Protein AF-A0A9E2G7I8-F1 (afdb_monomer_lite)

Radius of gyration: 18.88 Å; chains: 1; bounding box: 47×27×55 Å

Foldseek 3Di:
DDPLLVQLVVLLVVLVVLVPDPDPCSPVSSVVSNVSSLVSNCVVPVLVSVVVVLLVVLLVVLVVLLVQCLPPVCVVVSLVVLLVSLLVSLVVCVVSVVLVCPVVSLVVSVVVLVVVLVVLVVVLVVCVVVVPPVVVVNVVVNVSSVSSSVSSVVSSVSSSVSNVVSNVVVD

Structure (mmCIF, N/CA/C/O backbone):
data_AF-A0A9E2G7I8-F1
#
_entry.id   AF-A0A9E2G7I8-F1
#
loop_
_atom_site.group_PDB
_atom_site.id
_atom_site.type_symbol
_atom_site.label_atom_id
_atom_site.label_alt_id
_atom_site.label_comp_id
_atom_site.label_asym_id
_atom_site.label_entity_id
_atom_site.label_seq_id
_atom_site.pdbx_PDB_ins_code
_atom_site.Cartn_x
_atom_site.Cartn_y
_atom_site.Cartn_z
_atom_site.occupancy
_atom_site.B_iso_or_equiv
_atom_site.auth_seq_id
_atom_site.auth_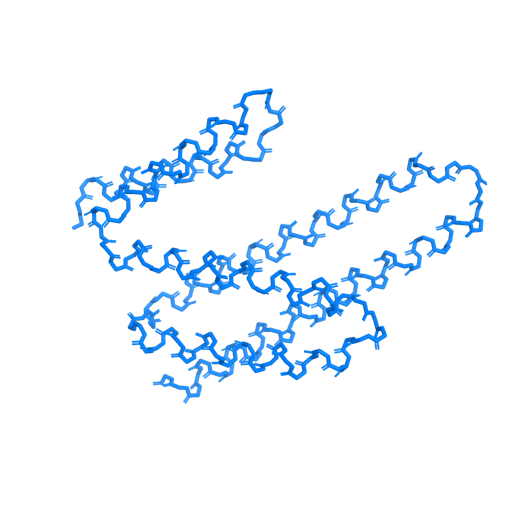comp_id
_atom_site.auth_asym_id
_atom_site.auth_atom_id
_atom_site.pdbx_PDB_model_num
ATOM 1 N N . MET A 1 1 ? 21.645 -2.351 -15.818 1.00 60.84 1 MET A N 1
ATOM 2 C CA . MET A 1 1 ? 21.102 -1.663 -14.628 1.00 60.84 1 MET A CA 1
ATOM 3 C C . MET A 1 1 ? 22.208 -0.804 -14.065 1.00 60.84 1 MET A C 1
ATOM 5 O O . MET A 1 1 ? 23.258 -1.347 -13.738 1.00 60.84 1 MET A O 1
ATOM 9 N N . ASP A 1 2 ? 21.987 0.503 -14.012 1.00 81.25 2 ASP A N 1
ATOM 10 C CA . ASP A 1 2 ? 23.029 1.474 -13.687 1.00 81.25 2 ASP A CA 1
ATOM 11 C C . ASP A 1 2 ? 23.303 1.525 -12.182 1.00 81.25 2 ASP A C 1
ATOM 13 O O . ASP A 1 2 ? 22.400 1.364 -11.365 1.00 81.25 2 ASP A O 1
ATOM 17 N N . ILE A 1 3 ? 24.553 1.780 -11.794 1.00 89.44 3 ILE A N 1
ATOM 18 C CA . ILE A 1 3 ? 24.978 1.897 -10.385 1.00 89.44 3 ILE A CA 1
ATOM 19 C C . ILE A 1 3 ? 24.104 2.909 -9.617 1.00 89.44 3 ILE A C 1
ATOM 21 O O . ILE A 1 3 ? 23.768 2.687 -8.455 1.00 89.44 3 ILE A O 1
ATOM 25 N N . ILE A 1 4 ? 23.661 3.972 -10.296 1.00 88.62 4 ILE A N 1
ATOM 26 C CA . ILE A 1 4 ? 22.771 5.015 -9.762 1.00 88.62 4 ILE A CA 1
ATOM 27 C C . ILE A 1 4 ? 21.441 4.429 -9.264 1.00 88.62 4 ILE A C 1
ATOM 29 O O . ILE A 1 4 ? 20.955 4.832 -8.209 1.00 88.62 4 ILE A O 1
ATOM 33 N N . PHE A 1 5 ? 20.882 3.438 -9.965 1.00 87.31 5 PHE A N 1
ATOM 34 C CA . PHE A 1 5 ? 19.647 2.771 -9.554 1.00 87.31 5 PHE A CA 1
ATOM 35 C C . PHE A 1 5 ? 19.814 2.061 -8.205 1.00 87.31 5 PHE A C 1
ATOM 37 O O . PHE A 1 5 ? 19.006 2.255 -7.298 1.00 87.31 5 PHE A O 1
ATOM 44 N N . TYR A 1 6 ? 20.888 1.283 -8.040 1.00 87.50 6 TYR A N 1
ATOM 45 C CA . TYR A 1 6 ? 21.145 0.555 -6.794 1.00 87.50 6 TYR A CA 1
ATOM 46 C C . TYR A 1 6 ? 21.436 1.494 -5.623 1.00 87.50 6 TYR A C 1
ATOM 48 O O . TYR A 1 6 ? 20.960 1.245 -4.516 1.00 87.50 6 TYR A O 1
ATOM 56 N N . ILE A 1 7 ? 22.151 2.598 -5.870 1.00 89.12 7 ILE A N 1
ATOM 57 C CA . ILE A 1 7 ? 22.335 3.662 -4.873 1.00 89.12 7 ILE A CA 1
ATOM 58 C C . ILE A 1 7 ? 20.974 4.250 -4.485 1.00 89.12 7 ILE A C 1
ATOM 60 O O . ILE A 1 7 ? 20.699 4.415 -3.300 1.00 89.12 7 ILE A O 1
ATOM 64 N N . GLY A 1 8 ? 20.098 4.510 -5.459 1.00 87.38 8 GLY A N 1
ATOM 65 C CA . GLY A 1 8 ? 18.745 4.999 -5.209 1.00 87.38 8 GLY A CA 1
ATOM 66 C C . GLY A 1 8 ? 17.928 4.062 -4.318 1.00 87.38 8 GLY A C 1
ATOM 67 O O . GLY A 1 8 ? 17.386 4.503 -3.307 1.00 87.38 8 GLY A O 1
ATOM 68 N N . ILE A 1 9 ? 17.902 2.761 -4.632 1.00 86.94 9 ILE A N 1
ATOM 69 C CA . ILE A 1 9 ? 17.219 1.746 -3.811 1.00 86.94 9 ILE A CA 1
ATOM 70 C C . ILE A 1 9 ? 17.817 1.682 -2.402 1.00 86.94 9 ILE A C 1
ATOM 72 O O . ILE A 1 9 ? 17.075 1.646 -1.422 1.00 86.94 9 ILE A O 1
ATOM 76 N N . PHE A 1 10 ? 19.143 1.709 -2.279 1.00 90.44 10 PHE A N 1
ATOM 77 C CA . PHE A 1 10 ? 19.823 1.681 -0.986 1.00 90.44 10 PHE A CA 1
ATOM 78 C C . PHE A 1 10 ? 19.453 2.890 -0.115 1.00 90.44 10 PHE A C 1
ATOM 80 O O . PHE A 1 10 ? 19.057 2.720 1.039 1.00 90.44 10 PHE A O 1
ATOM 87 N N . LEU A 1 11 ? 19.498 4.102 -0.679 1.00 88.44 11 LEU A N 1
ATOM 88 C CA . LEU A 1 11 ? 19.071 5.325 0.009 1.00 88.44 11 LEU A CA 1
ATOM 89 C C . LEU A 1 11 ? 17.590 5.267 0.392 1.00 88.44 11 LEU A C 1
ATOM 91 O O . LEU A 1 11 ? 17.232 5.666 1.499 1.00 88.44 11 LEU A O 1
ATOM 95 N N . PHE A 1 12 ? 16.745 4.721 -0.484 1.00 84.19 12 PHE A N 1
ATOM 96 C CA . PHE A 1 12 ? 15.318 4.563 -0.225 1.00 84.19 12 PHE A CA 1
ATOM 97 C C . PHE A 1 12 ? 15.052 3.627 0.963 1.00 84.19 12 PHE A C 1
ATOM 99 O O . PHE A 1 12 ? 14.274 3.961 1.856 1.00 84.19 12 PHE A O 1
ATOM 106 N N . VAL A 1 13 ? 15.737 2.481 1.018 1.00 85.69 13 VAL A N 1
ATOM 107 C CA . VAL A 1 13 ? 15.619 1.514 2.121 1.00 85.69 13 VAL A CA 1
ATOM 108 C C . VAL A 1 13 ? 16.126 2.108 3.437 1.00 85.69 13 VAL A C 1
ATOM 110 O O . VAL A 1 13 ? 15.467 1.945 4.464 1.00 85.69 13 VAL A O 1
ATOM 113 N N . ILE A 1 14 ? 17.247 2.837 3.423 1.00 86.81 14 ILE A N 1
ATOM 114 C CA . ILE A 1 14 ? 17.770 3.501 4.629 1.00 86.81 14 ILE A CA 1
ATOM 115 C C . ILE A 1 14 ? 16.838 4.619 5.090 1.00 86.81 14 ILE A C 1
ATOM 117 O O . ILE A 1 14 ? 16.566 4.720 6.285 1.00 86.81 14 ILE A O 1
ATOM 121 N N . GLY A 1 15 ? 16.324 5.437 4.170 1.00 82.94 15 GLY A N 1
ATOM 122 C CA . GLY A 1 15 ? 15.357 6.486 4.488 1.00 82.94 15 GLY A CA 1
ATOM 123 C C . GLY A 1 15 ? 14.087 5.902 5.105 1.00 82.94 15 GLY A C 1
ATOM 124 O O . GLY A 1 15 ? 13.658 6.336 6.174 1.00 82.94 15 GLY A O 1
ATOM 125 N N . ALA A 1 16 ? 13.546 4.838 4.503 1.00 79.62 16 ALA A N 1
ATOM 126 C CA . ALA A 1 16 ? 12.404 4.109 5.045 1.00 79.62 16 ALA A CA 1
ATOM 127 C C . ALA A 1 16 ? 12.703 3.557 6.445 1.00 79.62 16 ALA A C 1
ATOM 129 O O . ALA A 1 16 ? 11.898 3.753 7.349 1.00 79.62 16 ALA A O 1
ATOM 130 N N . TRP A 1 17 ? 13.867 2.933 6.655 1.00 81.94 17 TRP A N 1
ATOM 131 C CA . TRP A 1 17 ? 14.304 2.444 7.967 1.00 81.94 17 TRP A CA 1
ATOM 132 C C . TRP A 1 17 ? 14.392 3.565 9.010 1.00 81.94 17 TRP A C 1
ATOM 134 O O . TRP A 1 17 ? 13.870 3.426 10.117 1.00 81.94 17 TRP A O 1
ATOM 144 N N . GLN A 1 18 ? 14.993 4.702 8.656 1.00 81.69 18 GLN A N 1
ATOM 145 C CA . GLN A 1 18 ? 15.077 5.859 9.544 1.00 81.69 18 GLN A CA 1
ATOM 146 C C . GLN A 1 18 ? 13.709 6.450 9.883 1.00 81.69 18 GLN A C 1
ATOM 148 O O . GLN A 1 18 ? 13.519 6.897 11.012 1.00 81.69 18 GLN A O 1
ATOM 153 N N . ALA A 1 19 ? 12.737 6.405 8.967 1.00 75.75 19 ALA A N 1
ATOM 154 C CA . ALA A 1 19 ? 11.368 6.839 9.255 1.00 75.75 19 ALA A CA 1
ATOM 155 C C . ALA A 1 19 ? 10.747 6.088 10.451 1.00 75.75 19 ALA A C 1
ATOM 157 O O . ALA A 1 19 ? 9.830 6.597 11.092 1.00 75.75 19 ALA A O 1
ATOM 158 N N . PHE A 1 20 ? 11.233 4.879 10.755 1.00 71.06 20 PHE A N 1
ATOM 159 C CA . PHE A 1 20 ? 10.778 4.078 11.893 1.00 71.06 20 PHE A CA 1
ATOM 160 C C . PHE A 1 20 ? 11.583 4.302 13.180 1.00 71.06 20 PHE A C 1
ATOM 162 O O . PHE A 1 20 ? 11.142 3.870 14.246 1.00 71.06 20 PHE A O 1
ATOM 169 N N . MET A 1 21 ? 12.737 4.969 13.114 1.00 76.94 21 MET A N 1
ATOM 170 C CA . MET A 1 21 ? 13.554 5.277 14.288 1.00 76.94 21 MET A CA 1
ATOM 171 C C . MET A 1 21 ? 13.059 6.562 14.965 1.00 76.94 21 MET A C 1
ATOM 173 O O . MET A 1 21 ? 12.903 7.593 14.319 1.00 76.94 21 MET A O 1
ATOM 177 N N . GLN A 1 22 ? 12.846 6.525 16.284 1.00 60.88 22 GLN A N 1
ATOM 1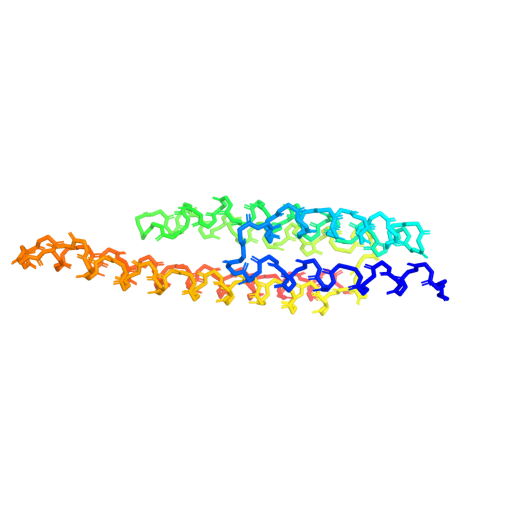78 C CA . GLN A 1 22 ? 12.344 7.654 17.092 1.00 60.88 22 GLN A CA 1
ATOM 179 C C . GLN A 1 22 ? 13.440 8.685 17.443 1.00 60.88 22 GLN A C 1
ATOM 181 O O . GLN A 1 22 ? 13.527 9.162 18.572 1.00 60.88 22 GLN A O 1
ATOM 186 N N . GLY A 1 23 ? 14.328 9.001 16.499 1.00 69.56 23 GLY A N 1
ATOM 187 C CA . GLY A 1 23 ? 15.363 10.019 16.694 1.00 69.56 23 GLY A CA 1
ATOM 188 C C . GLY A 1 23 ? 14.830 11.434 16.448 1.00 69.56 23 GLY A C 1
ATOM 189 O O . GLY A 1 23 ? 14.061 11.651 15.516 1.00 69.56 23 GLY A O 1
ATOM 190 N N . THR A 1 24 ? 15.302 12.420 17.213 1.00 67.88 24 THR A N 1
ATOM 191 C CA . THR A 1 24 ? 14.912 13.845 17.111 1.00 67.88 24 THR A CA 1
ATOM 192 C C . THR A 1 24 ? 15.146 14.480 15.735 1.00 67.88 24 THR A C 1
ATOM 194 O O . THR A 1 24 ? 14.456 15.428 15.380 1.00 67.88 24 THR A O 1
ATOM 197 N N . HIS A 1 25 ? 16.075 13.951 14.934 1.00 73.94 25 HIS A N 1
ATOM 198 C CA . HIS A 1 25 ? 16.317 14.379 13.545 1.00 73.94 25 HIS A CA 1
ATOM 199 C C . HIS A 1 25 ? 15.939 13.317 12.505 1.00 73.94 25 HIS A C 1
ATOM 201 O O . HIS A 1 25 ? 16.170 13.505 11.309 1.00 73.94 25 HIS A O 1
ATOM 207 N N . SER A 1 26 ? 15.364 12.198 12.950 1.00 74.44 26 SER A N 1
ATOM 208 C CA . SER A 1 26 ? 15.111 11.035 12.100 1.00 74.44 26 SER A CA 1
ATOM 209 C C . SER A 1 26 ? 14.107 11.343 10.993 1.00 74.44 26 SER A C 1
ATOM 211 O O . SER A 1 26 ? 14.260 10.859 9.879 1.00 74.44 26 SER A O 1
ATOM 213 N N . GLU A 1 27 ? 13.126 12.209 11.262 1.00 74.69 27 GLU A N 1
ATOM 214 C CA . GLU A 1 27 ? 12.111 12.613 10.283 1.00 74.69 27 GLU A CA 1
ATOM 215 C C . GLU A 1 27 ? 12.706 13.416 9.117 1.00 74.69 27 GLU A C 1
ATOM 217 O O . GLU A 1 27 ? 12.404 13.143 7.956 1.00 74.69 27 GLU A O 1
ATOM 222 N N . VAL A 1 28 ? 13.599 14.370 9.410 1.00 81.31 28 VAL A N 1
ATOM 223 C CA . VAL A 1 28 ? 14.232 15.222 8.388 1.00 81.31 28 VAL A CA 1
ATOM 224 C C . VAL A 1 28 ? 15.194 14.407 7.529 1.00 81.31 28 VAL A C 1
ATOM 226 O O . VAL A 1 28 ? 15.149 14.489 6.301 1.00 81.31 28 VAL A O 1
ATOM 229 N N . ILE A 1 29 ? 16.045 13.591 8.160 1.00 82.88 29 ILE A N 1
ATOM 230 C CA . ILE A 1 29 ? 17.029 12.774 7.437 1.00 82.88 29 ILE A CA 1
ATOM 231 C C . ILE A 1 29 ? 16.310 11.697 6.608 1.00 82.88 29 ILE A C 1
ATOM 233 O O . ILE A 1 29 ? 16.642 11.512 5.437 1.00 82.88 29 ILE A O 1
ATOM 237 N N . SER A 1 30 ? 15.259 11.077 7.153 1.00 85.00 30 SER A N 1
ATOM 238 C CA . SER A 1 30 ? 14.385 10.158 6.417 1.00 85.00 30 SER A CA 1
ATOM 239 C C . SER A 1 30 ? 13.774 10.814 5.180 1.00 85.00 30 SER A C 1
ATOM 241 O O . SER A 1 30 ? 13.889 10.272 4.081 1.00 85.00 30 SER A O 1
ATOM 243 N N . GLY A 1 31 ? 13.191 12.010 5.325 1.00 82.06 31 GLY A N 1
ATOM 244 C CA . GLY A 1 31 ? 12.589 12.738 4.207 1.00 82.06 31 GLY A CA 1
ATOM 245 C C . GLY A 1 31 ? 13.588 13.034 3.085 1.00 82.06 31 GLY A C 1
ATOM 246 O O . GLY A 1 31 ? 13.289 12.798 1.910 1.00 82.06 31 GLY A O 1
ATOM 247 N N . ILE A 1 32 ? 14.796 13.485 3.438 1.00 87.50 32 ILE A N 1
ATOM 248 C CA . ILE A 1 32 ? 15.873 13.756 2.473 1.00 87.50 32 ILE A CA 1
ATOM 249 C C . ILE A 1 32 ? 16.301 12.466 1.761 1.00 87.50 32 ILE A C 1
ATOM 251 O O . ILE A 1 32 ? 16.371 12.443 0.532 1.00 87.50 32 ILE A O 1
ATOM 255 N N . LEU A 1 33 ? 16.550 11.387 2.509 1.00 88.62 33 LEU A N 1
ATOM 256 C CA . LEU A 1 33 ? 17.001 10.106 1.956 1.00 88.62 33 LEU A CA 1
ATOM 257 C C . LEU A 1 33 ? 15.949 9.448 1.060 1.00 88.62 33 LEU A C 1
ATOM 259 O O . LEU A 1 33 ? 16.294 8.933 -0.001 1.00 88.62 33 LEU A O 1
ATOM 263 N N . LEU A 1 34 ? 14.671 9.502 1.443 1.00 85.88 34 LEU A N 1
ATOM 264 C CA . LEU A 1 34 ? 13.567 8.991 0.629 1.00 85.88 34 LEU A CA 1
ATOM 265 C C . LEU A 1 34 ? 13.420 9.781 -0.675 1.00 85.88 34 LEU A C 1
ATOM 267 O O . LEU A 1 34 ? 13.263 9.181 -1.739 1.00 85.88 34 LEU A O 1
ATOM 271 N N . THR A 1 35 ? 13.520 11.113 -0.605 1.00 86.62 35 THR A N 1
ATOM 272 C CA . THR A 1 35 ? 13.411 11.983 -1.786 1.00 86.62 35 THR A CA 1
ATOM 273 C C . THR A 1 35 ? 14.584 11.758 -2.739 1.00 86.62 35 THR A C 1
ATOM 275 O O . THR A 1 35 ? 14.374 11.514 -3.926 1.00 86.62 35 THR A O 1
ATOM 278 N N . LEU A 1 36 ? 15.819 11.768 -2.227 1.00 89.25 36 LEU A N 1
ATOM 279 C CA . LEU A 1 36 ? 17.018 11.493 -3.026 1.00 89.25 36 LEU A CA 1
ATOM 280 C C . LEU A 1 36 ? 17.008 10.075 -3.604 1.00 89.25 36 LEU A C 1
ATOM 282 O O . LEU A 1 36 ? 17.316 9.895 -4.781 1.00 89.25 36 LEU A O 1
ATOM 286 N N . GLY A 1 37 ? 16.604 9.083 -2.807 1.00 87.62 37 GLY A N 1
ATOM 287 C CA . GLY A 1 37 ? 16.453 7.701 -3.252 1.00 87.62 37 GLY A CA 1
ATOM 288 C C . GLY A 1 37 ? 15.473 7.581 -4.417 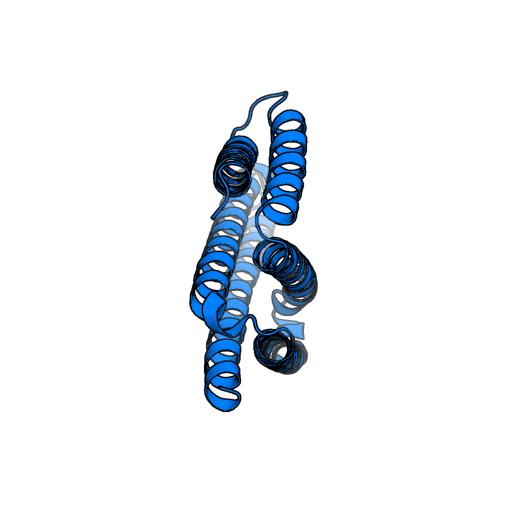1.00 87.62 37 GLY A C 1
ATOM 289 O O . GLY A 1 37 ? 15.808 6.981 -5.436 1.00 87.62 37 GLY A O 1
ATOM 290 N N . MET A 1 38 ? 14.303 8.224 -4.323 1.00 86.31 38 MET A N 1
ATOM 291 C CA . MET A 1 38 ? 13.309 8.240 -5.401 1.00 86.31 38 MET A CA 1
ATOM 292 C C . MET A 1 38 ? 13.844 8.917 -6.671 1.00 86.31 38 MET A C 1
ATOM 294 O O . MET A 1 38 ? 13.676 8.372 -7.761 1.00 86.31 38 MET A O 1
ATOM 298 N N . VAL A 1 39 ? 14.536 10.056 -6.545 1.00 88.44 39 VAL A N 1
ATOM 299 C CA . VAL A 1 39 ? 15.155 10.753 -7.688 1.00 88.44 39 VAL A CA 1
ATOM 300 C C . VAL A 1 39 ? 16.203 9.870 -8.369 1.00 88.44 39 VAL A C 1
ATOM 302 O O . VAL A 1 39 ? 16.201 9.748 -9.591 1.00 88.44 39 VAL A O 1
ATOM 305 N N . PHE A 1 40 ? 17.070 9.202 -7.607 1.00 88.81 40 PHE A N 1
ATOM 306 C CA . PHE A 1 40 ? 18.101 8.326 -8.172 1.00 88.81 40 PHE A CA 1
ATOM 307 C C . PHE A 1 40 ? 17.526 7.056 -8.799 1.00 88.81 40 PHE A C 1
ATOM 309 O O . PHE A 1 40 ? 17.999 6.639 -9.856 1.00 88.81 40 PHE A O 1
ATOM 316 N N . VAL A 1 41 ? 16.471 6.476 -8.219 1.00 88.50 41 VAL A N 1
ATOM 317 C CA . VAL A 1 41 ? 15.728 5.383 -8.863 1.00 88.50 41 VAL A CA 1
ATOM 318 C C . VAL A 1 41 ? 15.129 5.854 -10.185 1.00 88.50 41 VAL A C 1
ATOM 320 O O . VAL A 1 41 ? 15.253 5.145 -11.178 1.00 88.50 41 VAL A O 1
ATOM 323 N N . PHE A 1 42 ? 14.546 7.055 -10.228 1.00 87.75 42 PHE A N 1
ATOM 324 C CA . PHE A 1 42 ? 13.960 7.618 -11.445 1.00 87.75 42 PHE A CA 1
ATOM 325 C C . PHE A 1 42 ? 15.007 7.877 -12.537 1.00 87.75 42 PHE A C 1
ATOM 327 O O . PHE A 1 42 ? 14.773 7.556 -13.698 1.00 87.75 42 PHE A O 1
ATOM 334 N N . ILE A 1 43 ? 16.178 8.406 -12.165 1.00 87.94 43 ILE A N 1
ATOM 335 C CA . ILE A 1 43 ? 17.296 8.635 -13.093 1.00 87.94 43 ILE A CA 1
ATOM 336 C C . ILE A 1 43 ? 17.857 7.306 -13.614 1.00 87.94 43 ILE A C 1
ATOM 338 O O . ILE A 1 43 ? 18.118 7.182 -14.806 1.00 87.94 43 ILE A O 1
ATOM 342 N N . GLY A 1 44 ? 18.043 6.311 -12.740 1.00 88.50 44 GLY A N 1
ATOM 343 C CA . GLY A 1 44 ? 18.632 5.023 -13.119 1.00 88.50 44 GLY A CA 1
ATOM 344 C C . GLY A 1 44 ? 17.666 4.078 -13.843 1.00 88.50 44 GLY A C 1
ATOM 345 O O . GLY A 1 44 ? 18.096 3.250 -14.643 1.00 88.50 44 GLY A O 1
ATOM 346 N N . ASN A 1 45 ? 16.365 4.166 -13.560 1.00 90.62 45 ASN A N 1
ATOM 347 C CA . ASN A 1 45 ? 15.316 3.438 -14.265 1.00 90.62 45 ASN A CA 1
ATOM 348 C C . ASN A 1 45 ? 13.973 4.175 -14.138 1.00 90.62 45 ASN A C 1
ATOM 350 O O . ASN A 1 45 ? 13.227 3.995 -13.170 1.00 90.62 45 ASN A O 1
ATOM 354 N N . TRP A 1 46 ? 13.651 4.975 -15.154 1.00 91.06 46 TRP A N 1
ATOM 355 C CA . TRP A 1 46 ? 12.439 5.799 -15.184 1.00 91.06 46 TRP A CA 1
ATOM 356 C C . TRP A 1 46 ? 11.152 4.979 -15.000 1.00 91.06 46 TRP A C 1
ATOM 358 O O . TRP A 1 46 ? 10.240 5.426 -14.307 1.00 91.06 46 TRP A O 1
ATOM 368 N N . HIS A 1 47 ? 11.100 3.759 -15.551 1.00 92.00 47 HIS A N 1
ATOM 369 C CA . HIS A 1 47 ? 9.931 2.878 -15.465 1.00 92.00 47 HIS A CA 1
ATOM 370 C C . HIS A 1 47 ? 9.677 2.433 -14.020 1.00 92.00 47 HIS A C 1
ATOM 372 O O . HIS A 1 47 ? 8.558 2.528 -13.520 1.00 92.00 47 HIS A O 1
ATOM 378 N N . ILE A 1 48 ? 10.737 2.045 -13.302 1.00 91.12 48 ILE A N 1
ATOM 379 C CA . ILE A 1 48 ? 10.649 1.697 -11.872 1.00 91.12 48 ILE A CA 1
ATOM 380 C C . ILE A 1 48 ? 10.322 2.937 -11.028 1.00 91.12 48 ILE A C 1
ATOM 382 O O . ILE A 1 48 ? 9.535 2.860 -10.084 1.00 91.12 48 ILE A O 1
ATOM 386 N N . GLY A 1 49 ? 10.892 4.094 -11.369 1.00 89.81 49 GLY A N 1
ATOM 387 C CA . GLY A 1 49 ? 10.574 5.358 -10.706 1.00 89.81 49 GLY A CA 1
ATOM 388 C C . GLY A 1 49 ? 9.089 5.721 -10.809 1.00 89.81 49 GLY A C 1
ATOM 389 O O . GLY A 1 49 ? 8.461 6.042 -9.799 1.00 89.81 49 GLY A O 1
ATOM 390 N N . LEU A 1 50 ? 8.500 5.607 -12.004 1.00 92.31 50 LEU A N 1
ATOM 391 C CA . LEU A 1 50 ? 7.063 5.813 -12.206 1.00 92.31 50 LEU A CA 1
ATOM 392 C C . LEU A 1 50 ? 6.216 4.782 -11.458 1.00 92.31 50 LEU A C 1
ATOM 394 O O . LEU A 1 50 ? 5.189 5.154 -10.891 1.00 92.31 50 LEU A O 1
ATOM 398 N N . PHE A 1 51 ? 6.654 3.521 -11.395 1.00 94.25 51 PHE A N 1
ATOM 399 C CA . PHE A 1 51 ? 5.981 2.504 -10.589 1.00 94.25 51 PHE A CA 1
ATOM 400 C C . PHE A 1 51 ? 5.917 2.904 -9.107 1.00 94.25 51 PHE A C 1
ATOM 402 O O . PHE A 1 51 ? 4.860 2.783 -8.489 1.00 94.25 51 PHE A O 1
ATOM 409 N N . PHE A 1 52 ? 7.000 3.439 -8.533 1.00 90.56 52 PHE A N 1
ATOM 410 C CA . PHE A 1 52 ? 6.971 3.934 -7.152 1.00 90.56 52 PHE A CA 1
ATOM 411 C C . PHE A 1 52 ? 6.002 5.104 -6.975 1.00 90.56 52 PHE A C 1
ATOM 413 O O . PHE A 1 52 ? 5.235 5.111 -6.014 1.00 90.56 52 PHE A O 1
ATOM 420 N N . ILE A 1 53 ? 5.992 6.071 -7.897 1.00 91.38 53 ILE A N 1
ATOM 421 C CA . ILE A 1 53 ? 5.035 7.189 -7.857 1.00 91.38 53 ILE A CA 1
ATOM 422 C C . ILE A 1 53 ? 3.597 6.657 -7.896 1.00 91.38 53 ILE A C 1
ATOM 424 O O . ILE A 1 53 ? 2.770 7.060 -7.076 1.00 91.38 53 ILE A O 1
ATOM 428 N N . PHE A 1 54 ? 3.315 5.711 -8.796 1.00 94.62 54 PHE A N 1
ATOM 429 C CA . PHE A 1 54 ? 2.022 5.040 -8.894 1.00 94.62 54 PHE A CA 1
ATOM 430 C C . PHE A 1 54 ? 1.647 4.329 -7.588 1.00 94.62 54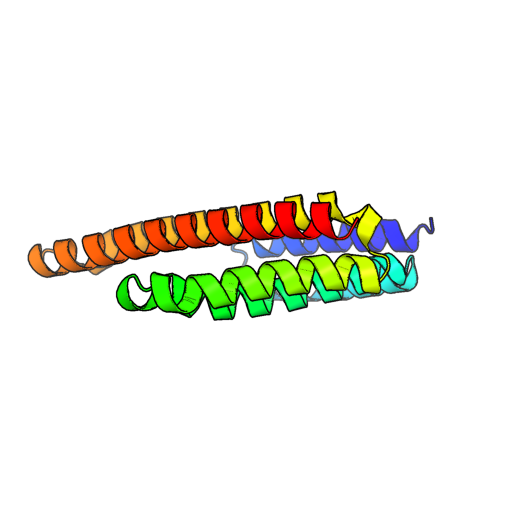 PHE A C 1
ATOM 432 O O . PHE A 1 54 ? 0.553 4.553 -7.075 1.00 94.62 54 PHE A O 1
ATOM 439 N N . LEU A 1 55 ? 2.561 3.540 -7.014 1.00 94.44 55 LEU A N 1
ATOM 440 C CA . LEU A 1 55 ? 2.366 2.827 -5.751 1.00 94.44 55 LEU A CA 1
ATOM 441 C C . LEU A 1 55 ? 2.038 3.783 -4.597 1.00 94.44 55 LEU A C 1
ATOM 443 O O . LEU A 1 55 ? 1.118 3.525 -3.825 1.00 94.44 55 LEU A O 1
ATOM 447 N N . PHE A 1 56 ? 2.772 4.890 -4.455 1.00 90.44 56 PHE A N 1
ATOM 448 C CA . PHE A 1 56 ? 2.520 5.847 -3.374 1.00 90.44 56 PHE A CA 1
ATOM 449 C C . PHE A 1 56 ? 1.214 6.613 -3.570 1.00 90.44 56 PHE A C 1
ATOM 451 O O . PHE A 1 56 ? 0.468 6.797 -2.605 1.00 90.44 56 PHE A O 1
ATOM 458 N N . ALA A 1 57 ? 0.903 7.017 -4.802 1.00 93.44 57 ALA A N 1
ATOM 459 C CA . ALA A 1 57 ? -0.359 7.675 -5.119 1.00 93.44 57 ALA A CA 1
ATOM 460 C C . ALA A 1 57 ? -1.556 6.744 -4.870 1.00 93.44 57 ALA A C 1
ATOM 462 O O . ALA A 1 57 ? -2.530 7.139 -4.220 1.00 93.44 57 ALA A O 1
ATOM 463 N N . SER A 1 58 ? -1.469 5.489 -5.322 1.00 95.12 58 SER A N 1
ATOM 464 C CA . SER A 1 58 ? -2.530 4.504 -5.124 1.00 95.12 58 SER A CA 1
ATOM 465 C C . SER A 1 58 ? -2.692 4.142 -3.646 1.00 95.12 58 SER A C 1
ATOM 467 O O . SER A 1 58 ? -3.814 4.014 -3.146 1.00 95.12 58 SER A O 1
ATOM 469 N N . TRP A 1 59 ? -1.588 4.035 -2.911 1.00 92.81 59 TRP A N 1
ATOM 470 C CA . TRP A 1 59 ? -1.618 3.804 -1.476 1.00 92.81 59 TRP A CA 1
ATOM 471 C C . TRP A 1 59 ? -2.275 4.966 -0.726 1.00 92.81 59 TRP A C 1
ATOM 473 O O . TRP A 1 59 ? -3.133 4.751 0.131 1.00 92.81 59 TRP A O 1
ATOM 483 N N . PHE A 1 60 ? -1.921 6.205 -1.069 1.00 91.00 60 PHE A N 1
ATOM 484 C CA . PHE A 1 60 ? -2.501 7.392 -0.449 1.00 91.00 60 PHE A CA 1
ATOM 485 C C . PHE A 1 60 ? -4.025 7.433 -0.620 1.00 91.00 60 PHE A C 1
ATOM 487 O O . PHE A 1 60 ? -4.752 7.612 0.360 1.00 91.00 60 PHE A O 1
ATOM 494 N N . LEU A 1 61 ? -4.522 7.201 -1.838 1.00 92.50 61 LEU A N 1
ATOM 495 C CA . LEU A 1 61 ? -5.961 7.145 -2.109 1.00 92.50 61 LEU A CA 1
ATOM 496 C C . LEU A 1 61 ? -6.641 5.968 -1.396 1.00 92.50 61 LEU A C 1
ATOM 498 O O . LEU A 1 61 ? -7.728 6.142 -0.838 1.00 92.50 61 LEU A O 1
ATOM 502 N N . LEU A 1 62 ? -5.984 4.804 -1.328 1.00 93.38 62 LEU A N 1
ATOM 503 C CA . LEU A 1 62 ? -6.478 3.656 -0.564 1.00 93.38 62 LEU A CA 1
ATOM 504 C C . LEU A 1 62 ? -6.678 4.020 0.912 1.00 93.38 62 LEU A C 1
ATOM 506 O O . LEU A 1 62 ? -7.701 3.669 1.498 1.00 93.38 62 LEU A O 1
ATOM 510 N N . MET A 1 63 ? -5.749 4.773 1.506 1.00 90.62 63 MET A N 1
ATOM 511 C CA . MET A 1 63 ? -5.873 5.232 2.893 1.00 90.62 63 MET A CA 1
ATOM 512 C C . MET A 1 63 ? -7.038 6.202 3.098 1.00 90.62 63 MET A C 1
ATOM 514 O O . MET A 1 63 ? -7.725 6.118 4.120 1.00 90.62 63 MET A O 1
ATOM 518 N N . GLN A 1 64 ? -7.318 7.078 2.127 1.00 89.06 64 GLN A N 1
ATOM 519 C CA . GLN A 1 64 ? -8.499 7.944 2.192 1.00 89.06 64 GLN A CA 1
ATOM 520 C C . GLN A 1 64 ? -9.795 7.127 2.164 1.00 89.06 64 GLN A C 1
ATOM 522 O O . GLN A 1 64 ? -10.692 7.388 2.965 1.00 89.06 64 GLN A O 1
ATOM 527 N N . LEU A 1 65 ? -9.880 6.100 1.310 1.00 88.75 65 LEU A N 1
ATOM 528 C CA . LEU A 1 65 ? -11.027 5.184 1.279 1.00 88.75 65 LEU A CA 1
ATOM 529 C C . LEU A 1 65 ? -11.158 4.400 2.588 1.00 88.75 65 LEU A C 1
ATOM 531 O O . LEU A 1 65 ? -12.254 4.291 3.145 1.00 88.75 65 LEU A O 1
ATOM 535 N N . PHE A 1 66 ? -10.035 3.914 3.116 1.00 86.31 66 PHE A N 1
ATOM 536 C CA . PHE A 1 66 ? -9.991 3.161 4.364 1.00 86.31 66 PHE A CA 1
ATOM 537 C C . PHE A 1 66 ? -10.490 3.979 5.545 1.00 86.31 66 PHE A C 1
ATOM 539 O O . PHE A 1 66 ? -11.231 3.455 6.376 1.00 86.31 66 PHE A O 1
ATOM 546 N N . ARG A 1 67 ? -10.174 5.278 5.604 1.00 81.94 67 ARG A N 1
ATOM 547 C CA . ARG A 1 67 ? -10.693 6.165 6.654 1.00 81.94 67 ARG A CA 1
ATOM 548 C C . ARG A 1 67 ? -12.215 6.089 6.768 1.00 81.94 67 ARG A C 1
ATOM 550 O O . ARG A 1 67 ? -12.739 6.162 7.873 1.00 81.94 67 ARG A O 1
ATOM 557 N N . PHE A 1 68 ? -12.919 5.897 5.655 1.00 79.69 68 PHE A N 1
ATOM 558 C CA . PHE A 1 68 ? -14.370 5.754 5.651 1.00 79.69 68 PHE A CA 1
ATOM 559 C C . PHE A 1 68 ? -14.828 4.297 5.823 1.00 79.69 68 PHE A C 1
ATOM 561 O O . PHE A 1 68 ? -15.786 4.050 6.556 1.00 79.69 68 PHE A O 1
ATOM 568 N N . SER A 1 69 ? -14.156 3.322 5.196 1.00 73.62 69 SER A N 1
ATOM 569 C CA . SER A 1 69 ? -14.563 1.905 5.258 1.00 73.62 69 SER A CA 1
ATOM 570 C C . SER A 1 69 ? -14.376 1.288 6.645 1.00 73.62 69 SER A C 1
ATOM 572 O O . SER A 1 69 ? -15.080 0.349 7.014 1.00 73.62 69 SER A O 1
ATOM 574 N N . THR A 1 70 ? -13.465 1.849 7.439 1.00 74.19 70 THR A N 1
ATOM 575 C CA . THR A 1 70 ? -13.185 1.391 8.803 1.00 74.19 70 THR A CA 1
ATOM 576 C C . THR A 1 70 ? -14.344 1.706 9.768 1.00 74.19 70 THR A C 1
ATOM 578 O O . THR A 1 70 ? -14.497 1.061 10.808 1.00 74.19 70 THR A O 1
ATOM 581 N N . TYR A 1 71 ? -15.238 2.634 9.404 1.00 74.12 71 TYR A N 1
ATOM 582 C CA . TYR A 1 71 ? -16.485 2.859 10.130 1.00 74.12 71 TYR A CA 1
ATOM 583 C C . TYR A 1 71 ? -17.533 1.810 9.747 1.00 74.12 71 TYR A C 1
ATOM 585 O O . TYR A 1 71 ? -18.124 1.856 8.668 1.00 74.12 71 TYR A O 1
ATOM 593 N N . HIS A 1 72 ? -17.842 0.915 10.689 1.00 75.44 72 HIS A N 1
ATOM 594 C CA . HIS A 1 72 ? -18.804 -0.183 10.522 1.00 75.44 72 HIS A CA 1
ATOM 595 C C . HIS A 1 72 ? -20.138 0.210 9.856 1.00 75.44 72 HIS A C 1
ATOM 597 O O . HIS A 1 72 ? -20.668 -0.544 9.045 1.00 75.44 72 HIS A O 1
ATOM 603 N N . LYS A 1 73 ? -20.666 1.407 10.156 1.00 79.00 73 LYS A N 1
ATOM 604 C CA . LYS A 1 73 ? -21.924 1.923 9.589 1.00 79.00 73 LYS A CA 1
ATOM 605 C C . LYS A 1 73 ? -21.855 2.164 8.075 1.00 79.00 73 LYS A C 1
ATOM 607 O O . LYS A 1 73 ? -22.875 2.075 7.395 1.00 79.00 73 LYS A O 1
ATOM 612 N N . TYR A 1 74 ? -20.673 2.477 7.549 1.00 80.12 74 TYR A N 1
ATOM 613 C CA . TYR A 1 74 ? -20.462 2.798 6.138 1.00 80.12 74 TYR A CA 1
ATOM 614 C C . TYR A 1 74 ? -19.775 1.679 5.357 1.00 80.12 74 TYR A C 1
ATOM 616 O O . TYR A 1 74 ? -19.758 1.744 4.130 1.00 80.12 74 TYR A O 1
ATOM 624 N N . PHE A 1 75 ? -19.272 0.639 6.031 1.00 83.12 75 PHE A N 1
ATOM 625 C CA . PHE A 1 75 ? -18.523 -0.445 5.395 1.00 83.12 75 PHE A CA 1
ATOM 626 C C . PHE A 1 75 ? -19.240 -1.023 4.168 1.00 83.12 75 PHE A C 1
ATOM 628 O O . PHE A 1 75 ? -18.682 -1.008 3.079 1.00 83.12 75 PHE A O 1
ATOM 635 N N . PHE A 1 76 ? -20.501 -1.441 4.301 1.00 84.56 76 PHE A N 1
ATOM 636 C CA . PHE A 1 76 ? -21.245 -2.036 3.182 1.00 84.56 76 PHE A CA 1
ATOM 637 C C . PHE A 1 76 ? -21.497 -1.067 2.021 1.00 84.56 76 PHE A C 1
ATOM 639 O O . PHE A 1 76 ? -21.600 -1.500 0.880 1.00 84.56 76 PHE A O 1
ATOM 646 N N . LYS A 1 77 ? -21.566 0.243 2.290 1.00 86.88 77 LYS A N 1
ATOM 647 C CA . LYS A 1 77 ? -21.725 1.266 1.244 1.00 86.88 77 LYS A CA 1
ATOM 648 C C . LYS A 1 77 ? -20.413 1.547 0.516 1.00 86.88 77 LYS A C 1
ATOM 650 O O . LYS A 1 77 ? -20.428 1.895 -0.658 1.00 86.88 77 LYS A O 1
ATOM 655 N N . ILE A 1 78 ? -19.289 1.403 1.213 1.00 88.19 78 ILE A N 1
ATOM 656 C CA . ILE A 1 78 ? -17.953 1.712 0.692 1.00 88.19 78 ILE A CA 1
ATOM 657 C C . ILE A 1 78 ? -17.283 0.473 0.099 1.00 88.19 78 ILE A C 1
ATOM 659 O O . ILE A 1 78 ? -16.432 0.611 -0.770 1.00 88.19 78 ILE A O 1
ATOM 663 N N . ALA A 1 79 ? -17.676 -0.737 0.498 1.00 88.81 79 ALA A N 1
ATOM 664 C CA . ALA A 1 79 ? -17.110 -1.971 -0.035 1.00 88.81 79 ALA A CA 1
ATOM 665 C C . ALA A 1 79 ? -17.190 -2.050 -1.576 1.00 88.81 79 ALA A C 1
ATOM 667 O O . ALA A 1 79 ? -16.159 -2.332 -2.180 1.00 88.81 79 ALA A O 1
ATOM 668 N N . PRO A 1 80 ? -18.311 -1.703 -2.248 1.00 93.44 80 PRO A N 1
ATOM 669 C CA . PRO A 1 80 ? -18.344 -1.634 -3.712 1.00 93.44 80 PRO A CA 1
ATOM 670 C C . PRO A 1 80 ? -17.356 -0.620 -4.298 1.00 93.44 80 PRO A C 1
ATOM 672 O O . PRO A 1 80 ? -16.717 -0.900 -5.307 1.00 93.44 80 PRO A O 1
ATOM 675 N N . LEU A 1 81 ? -17.184 0.536 -3.648 1.00 94.12 81 LEU A N 1
ATOM 676 C CA . LEU A 1 81 ? -16.205 1.547 -4.056 1.00 94.12 81 LEU A CA 1
ATOM 677 C C . LEU A 1 81 ? -14.772 1.024 -3.905 1.00 94.12 81 LEU A C 1
ATOM 679 O O . LEU A 1 81 ? -13.935 1.269 -4.765 1.00 94.12 81 LEU A O 1
ATOM 683 N N . LEU A 1 82 ? -14.499 0.272 -2.838 1.00 94.19 82 LEU A N 1
ATOM 684 C CA . LEU A 1 82 ? -13.203 -0.351 -2.600 1.00 94.19 82 LEU A CA 1
ATOM 685 C C . LEU A 1 82 ? -12.892 -1.444 -3.631 1.00 94.19 82 LEU A C 1
ATOM 687 O O . LEU A 1 82 ? -11.761 -1.527 -4.104 1.00 94.19 82 LEU A O 1
ATOM 691 N N . ILE A 1 83 ? -13.894 -2.244 -4.006 1.00 96.31 83 ILE A N 1
ATOM 692 C CA . ILE A 1 83 ? -13.789 -3.232 -5.088 1.00 96.31 83 ILE A CA 1
ATOM 693 C C . ILE A 1 83 ? -13.522 -2.517 -6.415 1.00 96.31 83 ILE A C 1
ATOM 695 O O . ILE A 1 83 ? -12.559 -2.848 -7.100 1.00 96.31 83 ILE A O 1
ATOM 699 N N . GLY A 1 84 ? -14.316 -1.496 -6.754 1.00 97.44 84 GLY A N 1
ATOM 700 C CA . GLY A 1 84 ? -14.118 -0.701 -7.969 1.00 97.44 84 GLY A CA 1
ATOM 701 C C . GLY A 1 84 ? -12.738 -0.043 -8.016 1.00 97.44 84 GLY A C 1
ATOM 702 O O . GLY A 1 84 ? -12.093 -0.025 -9.060 1.00 97.44 84 GLY A O 1
ATOM 703 N N . TYR A 1 85 ? -12.241 0.420 -6.869 1.00 97.19 85 TYR A N 1
ATOM 704 C CA . TYR A 1 85 ? -10.889 0.947 -6.745 1.00 97.19 85 TYR A CA 1
ATOM 705 C C . TYR A 1 85 ? -9.819 -0.129 -6.979 1.00 97.19 85 TYR A C 1
ATOM 707 O O . TYR A 1 85 ? -8.879 0.103 -7.732 1.00 97.19 85 TYR A O 1
ATOM 715 N N . ALA A 1 86 ? -9.970 -1.325 -6.403 1.00 97.25 86 ALA A N 1
ATOM 716 C CA . ALA A 1 86 ? -9.063 -2.446 -6.651 1.00 97.25 86 ALA A CA 1
ATOM 717 C C . ALA A 1 86 ? -9.018 -2.841 -8.139 1.00 97.25 86 ALA A C 1
ATOM 719 O O . ALA A 1 86 ? -7.933 -3.038 -8.687 1.00 97.25 86 ALA A O 1
ATOM 720 N N . VAL A 1 87 ? -10.182 -2.882 -8.801 1.00 98.06 87 VAL A N 1
ATOM 721 C CA . VAL A 1 87 ? -10.301 -3.129 -10.248 1.00 98.06 87 VAL A CA 1
ATOM 722 C C . VAL A 1 87 ? -9.588 -2.041 -11.050 1.00 98.06 87 VAL A C 1
ATOM 724 O O . VAL A 1 87 ? -8.828 -2.359 -11.962 1.00 98.06 87 VAL A O 1
ATOM 727 N N . LEU A 1 88 ? -9.780 -0.767 -10.692 1.00 97.81 88 LEU A N 1
ATOM 728 C CA . LEU A 1 88 ? -9.107 0.358 -11.343 1.00 97.81 88 LEU A CA 1
ATOM 729 C C . LEU A 1 88 ? -7.581 0.246 -11.233 1.00 97.81 88 LEU A C 1
ATOM 731 O O . LEU A 1 88 ? -6.887 0.432 -12.226 1.00 97.81 88 LEU A O 1
ATOM 735 N N . ILE A 1 89 ? -7.051 -0.085 -10.054 1.00 97.62 89 ILE A N 1
ATOM 736 C CA . ILE A 1 89 ? -5.605 -0.264 -9.865 1.00 97.62 89 ILE A CA 1
ATOM 737 C C . ILE A 1 89 ? -5.075 -1.432 -10.699 1.00 97.62 89 ILE A C 1
ATOM 739 O O . ILE A 1 89 ? -4.039 -1.283 -11.345 1.00 97.62 89 ILE A O 1
ATOM 743 N N . ALA A 1 90 ? -5.775 -2.569 -10.718 1.00 97.19 90 ALA A N 1
ATOM 744 C CA . ALA A 1 90 ? -5.393 -3.715 -11.542 1.00 97.19 90 ALA A CA 1
ATOM 745 C C . ALA A 1 90 ? -5.362 -3.359 -13.039 1.00 97.19 90 ALA A C 1
ATOM 747 O O . ALA A 1 90 ? -4.389 -3.662 -13.725 1.00 97.19 90 ALA A O 1
ATOM 748 N N . PHE A 1 91 ? -6.381 -2.643 -13.521 1.00 97.44 91 PHE A N 1
ATOM 749 C CA . PHE A 1 91 ? -6.429 -2.136 -14.891 1.00 97.44 91 PHE A CA 1
ATOM 750 C C . PHE A 1 91 ? -5.262 -1.183 -15.196 1.00 97.44 91 PHE A C 1
ATOM 752 O O . PHE A 1 91 ? -4.581 -1.340 -16.209 1.00 97.44 91 PHE A O 1
ATOM 759 N N . LEU A 1 92 ? -4.986 -0.219 -14.310 1.00 97.06 92 LEU A N 1
ATOM 760 C CA . LEU A 1 92 ? -3.905 0.754 -14.497 1.00 97.06 92 LEU A CA 1
ATOM 761 C C . LEU A 1 92 ? -2.513 0.110 -14.472 1.00 97.06 92 LEU A C 1
ATOM 763 O O . LEU A 1 92 ? -1.645 0.550 -15.223 1.00 97.06 92 LEU A O 1
ATOM 767 N N . LEU A 1 93 ? -2.297 -0.945 -13.675 1.00 96.19 93 LEU A N 1
ATOM 768 C CA . LEU A 1 93 ? -1.042 -1.708 -13.711 1.00 96.19 93 LEU A CA 1
ATOM 769 C C . LEU A 1 93 ? -0.754 -2.255 -15.110 1.00 96.19 93 LEU A C 1
ATOM 771 O O . LEU A 1 93 ? 0.392 -2.234 -15.543 1.00 96.19 93 LEU A O 1
ATOM 775 N N . ILE A 1 94 ? -1.776 -2.709 -15.832 1.00 95.19 94 ILE A N 1
ATOM 776 C CA . ILE A 1 94 ? -1.607 -3.244 -17.187 1.00 95.19 94 ILE A CA 1
ATOM 777 C C . ILE A 1 94 ? -1.451 -2.108 -18.196 1.00 95.19 94 ILE A C 1
ATOM 779 O O . ILE A 1 94 ? -0.527 -2.136 -19.004 1.00 95.19 94 ILE A O 1
ATOM 783 N N . GLN A 1 95 ? -2.279 -1.062 -18.104 1.00 96.50 95 GLN A N 1
ATOM 784 C CA . GLN A 1 95 ? -2.200 0.088 -19.015 1.00 96.50 95 GLN A CA 1
ATOM 785 C C . GLN A 1 95 ? -0.857 0.826 -18.947 1.00 96.50 95 GLN A C 1
ATOM 787 O O . GLN A 1 95 ? -0.370 1.311 -19.965 1.00 96.50 95 GLN A O 1
ATOM 792 N N . PHE A 1 96 ? -0.232 0.891 -17.769 1.00 95.62 96 PHE A N 1
ATOM 793 C CA . PHE A 1 96 ? 1.096 1.485 -17.601 1.00 95.62 96 PHE A CA 1
ATOM 794 C C . PHE A 1 96 ? 2.249 0.495 -17.806 1.00 95.62 96 PHE A C 1
ATOM 796 O O . PHE A 1 96 ? 3.399 0.851 -17.566 1.00 95.62 96 PHE A O 1
ATOM 803 N N . ASN A 1 97 ? 1.974 -0.731 -18.265 1.00 95.12 97 ASN A N 1
ATOM 804 C CA . ASN A 1 97 ? 2.975 -1.779 -18.470 1.00 95.12 97 ASN A CA 1
ATOM 805 C C . ASN A 1 97 ? 3.785 -2.107 -17.193 1.00 95.12 97 ASN A C 1
ATOM 807 O O . ASN A 1 97 ? 4.996 -2.331 -17.222 1.00 95.12 97 ASN A O 1
ATOM 811 N N . PHE A 1 98 ? 3.104 -2.113 -16.046 1.00 96.00 98 PHE A N 1
ATOM 812 C CA . PHE A 1 98 ? 3.633 -2.497 -14.735 1.00 96.00 98 PHE A CA 1
ATOM 813 C C . PHE A 1 98 ? 3.236 -3.919 -14.318 1.00 96.00 98 PHE A C 1
ATOM 815 O O . PHE A 1 98 ? 3.367 -4.280 -13.150 1.00 96.00 98 PHE A O 1
ATOM 822 N N . GLN A 1 99 ? 2.768 -4.742 -15.256 1.00 94.38 99 GLN A N 1
ATOM 823 C CA . GLN A 1 99 ? 2.380 -6.134 -15.008 1.00 94.38 99 GLN A CA 1
ATOM 824 C C . GLN A 1 99 ? 3.490 -6.959 -14.333 1.00 94.38 99 GLN A C 1
ATOM 826 O O . GLN A 1 99 ? 3.220 -7.682 -13.375 1.00 94.38 99 GLN A O 1
ATOM 831 N N . ASP A 1 100 ? 4.752 -6.750 -14.722 1.00 94.06 100 ASP A N 1
ATOM 832 C CA . ASP A 1 100 ? 5.912 -7.421 -14.116 1.00 94.06 100 ASP A CA 1
ATOM 833 C C . ASP A 1 100 ? 6.138 -7.018 -12.645 1.00 94.06 100 ASP A C 1
ATOM 835 O O . ASP A 1 100 ? 6.760 -7.748 -11.870 1.00 94.06 100 ASP A O 1
ATOM 839 N N . PHE A 1 101 ? 5.596 -5.871 -12.223 1.00 94.88 101 PHE A N 1
ATOM 840 C CA . PHE A 1 101 ? 5.647 -5.393 -10.841 1.00 94.88 101 PHE A CA 1
ATOM 841 C C . PHE A 1 101 ? 4.438 -5.818 -10.006 1.00 94.88 101 PHE A C 1
ATOM 843 O O . PHE A 1 101 ? 4.334 -5.399 -8.853 1.00 94.88 101 PHE A O 1
ATOM 850 N N . PHE A 1 102 ? 3.543 -6.665 -10.524 1.00 95.75 102 PHE A N 1
ATOM 851 C CA . PHE A 1 102 ? 2.371 -7.147 -9.787 1.00 95.75 102 PHE A CA 1
ATOM 852 C C . PHE A 1 102 ? 2.731 -7.678 -8.391 1.00 95.75 102 PHE A C 1
ATOM 854 O O . PHE A 1 102 ? 2.173 -7.235 -7.384 1.00 95.75 102 PHE A O 1
ATOM 861 N N . TRP A 1 103 ? 3.717 -8.577 -8.315 1.00 94.56 103 TRP A N 1
ATOM 862 C CA . TRP A 1 103 ? 4.161 -9.154 -7.044 1.00 94.56 103 TRP A CA 1
ATOM 863 C C . TRP A 1 103 ? 4.756 -8.103 -6.110 1.00 94.56 103 TRP A C 1
ATOM 865 O O . TRP A 1 103 ? 4.478 -8.118 -4.912 1.00 94.56 103 TRP A O 1
ATOM 875 N N . TRP A 1 104 ? 5.516 -7.150 -6.651 1.00 93.62 104 TRP A N 1
ATOM 876 C CA . TRP A 1 104 ? 6.065 -6.039 -5.875 1.00 93.62 104 TRP A CA 1
ATOM 877 C C . TRP A 1 104 ? 4.966 -5.142 -5.311 1.00 93.62 104 TRP A C 1
ATOM 879 O O . TRP A 1 104 ? 5.004 -4.802 -4.129 1.00 93.62 104 TRP A O 1
ATOM 889 N N . TYR A 1 105 ? 3.952 -4.817 -6.115 1.00 94.81 105 TYR A N 1
ATOM 890 C CA . TYR A 1 105 ? 2.794 -4.045 -5.677 1.00 94.81 105 TYR A CA 1
ATOM 891 C C . TYR A 1 105 ? 2.043 -4.758 -4.548 1.00 94.81 105 TYR A C 1
ATOM 893 O O . TYR A 1 105 ? 1.712 -4.138 -3.534 1.00 94.81 105 TYR A O 1
ATOM 901 N N . LEU A 1 106 ? 1.811 -6.065 -4.702 1.00 94.44 106 LEU A N 1
ATOM 902 C CA . LEU A 1 106 ? 1.100 -6.884 -3.724 1.00 94.44 106 LEU A CA 1
ATOM 903 C C . LEU A 1 106 ? 1.867 -6.978 -2.397 1.00 94.44 106 LEU A C 1
ATOM 905 O O . LEU A 1 106 ? 1.282 -6.753 -1.337 1.00 94.44 106 LEU A O 1
ATOM 909 N N . ILE A 1 107 ? 3.174 -7.255 -2.450 1.00 93.50 107 ILE A N 1
ATOM 910 C CA . ILE A 1 107 ? 4.035 -7.362 -1.264 1.00 93.50 107 ILE A CA 1
ATOM 911 C C . ILE A 1 107 ? 4.110 -6.020 -0.531 1.00 93.50 107 ILE A C 1
ATOM 913 O O . ILE A 1 107 ? 3.890 -5.973 0.679 1.00 93.50 107 ILE A O 1
ATOM 917 N N . LEU A 1 108 ? 4.382 -4.923 -1.245 1.00 91.69 108 LEU A N 1
ATOM 918 C CA . LEU A 1 108 ? 4.519 -3.597 -0.633 1.00 91.69 108 LEU A CA 1
ATOM 919 C C . LEU A 1 108 ? 3.191 -3.104 -0.052 1.00 91.69 108 LEU A C 1
ATOM 921 O O . LEU A 1 108 ? 3.157 -2.652 1.092 1.00 91.69 108 LEU A O 1
ATOM 925 N N . SER A 1 109 ? 2.084 -3.272 -0.781 1.00 92.19 109 SER A N 1
ATOM 926 C CA . SER A 1 109 ? 0.748 -2.944 -0.266 1.00 92.19 109 SER A CA 1
ATOM 927 C C . SER A 1 109 ? 0.403 -3.789 0.962 1.00 92.19 109 SER A C 1
ATOM 929 O O . SER A 1 109 ? -0.083 -3.254 1.957 1.00 92.19 109 SER A O 1
ATOM 931 N N . GLY A 1 110 ? 0.701 -5.093 0.941 1.00 91.88 110 GLY A N 1
ATOM 932 C CA . GLY A 1 110 ? 0.516 -5.984 2.087 1.00 91.88 110 GLY A CA 1
ATOM 933 C C . GLY A 1 110 ? 1.318 -5.540 3.312 1.00 91.88 110 GLY A C 1
ATOM 934 O O . GLY A 1 110 ? 0.765 -5.439 4.408 1.00 91.88 110 GLY A O 1
ATOM 935 N N . LEU A 1 111 ? 2.595 -5.193 3.128 1.00 89.12 111 LEU A N 1
ATOM 936 C CA . LEU A 1 111 ? 3.444 -4.651 4.192 1.00 89.12 111 LEU A CA 1
ATOM 937 C C . LEU A 1 111 ? 2.874 -3.351 4.765 1.00 89.12 111 LEU A C 1
ATOM 939 O O . LEU A 1 111 ? 2.798 -3.204 5.985 1.00 89.12 111 LEU A O 1
ATOM 943 N N . PHE A 1 112 ? 2.425 -2.425 3.918 1.00 88.75 112 PHE A N 1
ATOM 944 C CA . PHE A 1 112 ? 1.837 -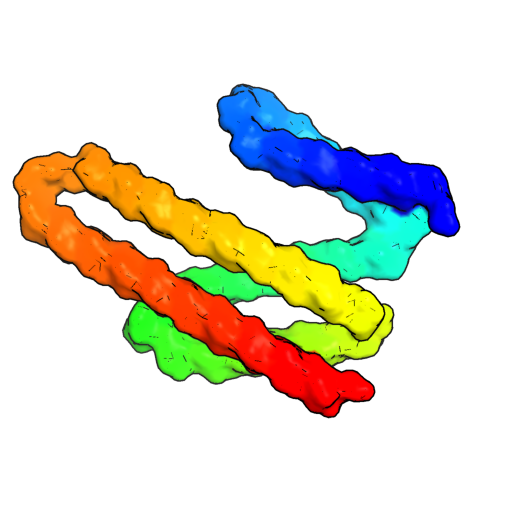1.176 4.390 1.00 88.75 112 PHE A CA 1
ATOM 945 C C . PHE A 1 112 ? 0.529 -1.397 5.166 1.00 88.75 112 PHE A C 1
ATOM 947 O O . PHE A 1 112 ? 0.304 -0.744 6.190 1.00 88.75 112 PHE A O 1
ATOM 954 N N . LEU A 1 113 ? -0.306 -2.354 4.744 1.00 89.88 113 LEU A N 1
ATOM 955 C CA . LEU A 1 113 ? -1.518 -2.741 5.475 1.00 89.88 113 LEU A CA 1
ATOM 956 C C . LEU A 1 113 ? -1.176 -3.340 6.844 1.00 89.88 113 LEU A C 1
ATOM 958 O O . LEU A 1 113 ? -1.784 -2.959 7.843 1.00 89.88 113 LEU A O 1
ATOM 962 N N . LEU A 1 114 ? -0.162 -4.207 6.923 1.00 87.12 114 LEU A N 1
ATOM 963 C CA . LEU A 1 114 ? 0.310 -4.779 8.189 1.00 87.12 114 LEU A CA 1
ATOM 964 C C . LEU A 1 114 ? 0.866 -3.711 9.138 1.00 87.12 114 LEU A C 1
ATOM 966 O O . LEU A 1 114 ? 0.557 -3.723 10.332 1.00 87.12 114 LEU A O 1
ATOM 970 N N . ILE A 1 115 ? 1.653 -2.763 8.620 1.00 84.25 115 ILE A N 1
ATOM 971 C CA . ILE A 1 115 ? 2.180 -1.638 9.405 1.00 84.25 115 ILE A CA 1
ATOM 972 C C . ILE A 1 115 ? 1.027 -0.806 9.973 1.00 84.25 115 ILE A C 1
ATOM 974 O O . ILE A 1 115 ? 1.034 -0.479 11.162 1.00 84.25 115 ILE A O 1
ATOM 978 N N . ASN A 1 116 ? 0.015 -0.498 9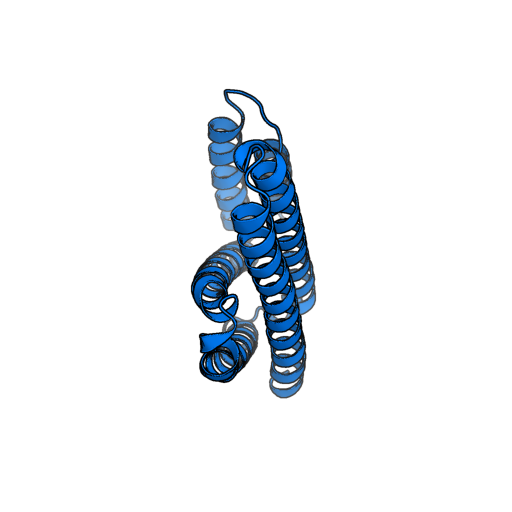.161 1.00 84.50 116 ASN A N 1
ATOM 979 C CA . ASN A 1 116 ? -1.149 0.257 9.620 1.00 84.50 116 ASN A CA 1
ATOM 980 C C . ASN A 1 116 ? -1.988 -0.506 10.641 1.00 84.50 116 ASN A C 1
ATOM 982 O O . ASN A 1 116 ? -2.395 0.076 11.647 1.00 84.50 116 ASN A O 1
ATOM 986 N N . HIS A 1 117 ? -2.180 -1.806 10.443 1.00 84.94 117 HIS A N 1
ATOM 987 C CA . HIS A 1 117 ? -2.847 -2.658 11.417 1.00 84.94 117 HIS A CA 1
ATOM 988 C C . HIS A 1 117 ? -2.105 -2.662 12.766 1.00 84.94 117 HIS A C 1
ATOM 990 O O . HIS A 1 117 ? -2.716 -2.464 13.819 1.00 84.94 117 HIS A O 1
ATOM 996 N N . LYS A 1 118 ? -0.768 -2.771 12.752 1.00 83.25 118 LYS A N 1
ATOM 997 C CA . LYS A 1 118 ? 0.059 -2.676 13.966 1.00 83.25 118 LYS A CA 1
ATOM 998 C C . LYS A 1 118 ? -0.062 -1.306 14.643 1.00 83.25 118 LYS A C 1
ATOM 1000 O O . LYS A 1 118 ? -0.202 -1.249 15.864 1.00 83.25 118 LYS A O 1
ATOM 1005 N N . LYS A 1 119 ? -0.058 -0.210 13.873 1.00 80.50 119 LYS A N 1
ATOM 1006 C CA . LYS A 1 119 ? -0.262 1.152 14.405 1.00 80.50 119 LYS A CA 1
ATOM 1007 C C . LYS A 1 119 ? -1.629 1.305 15.084 1.00 80.50 119 LYS A C 1
ATOM 1009 O O . LYS A 1 119 ? -1.705 1.912 16.148 1.00 80.50 119 LYS A O 1
ATOM 1014 N N . GLN A 1 120 ? -2.690 0.710 14.531 1.00 81.00 120 GLN A N 1
ATOM 1015 C CA . GLN A 1 120 ? -4.020 0.716 15.159 1.00 81.00 120 GLN A CA 1
ATOM 1016 C C . GLN A 1 120 ? -4.036 -0.028 16.504 1.00 81.00 120 GLN A C 1
ATOM 1018 O O . GLN A 1 120 ? -4.640 0.453 17.462 1.00 81.00 120 GLN A O 1
ATOM 1023 N N . HIS A 1 121 ? -3.328 -1.157 16.612 1.00 79.31 121 HIS A N 1
ATOM 1024 C CA . HIS A 1 121 ? -3.172 -1.870 17.884 1.00 79.31 121 HIS A CA 1
ATOM 1025 C C . HIS A 1 121 ? -2.363 -1.076 18.920 1.00 79.31 121 HIS A C 1
ATOM 1027 O O . HIS A 1 121 ? -2.723 -1.062 20.093 1.00 79.31 121 HIS A O 1
ATOM 1033 N N . GLN A 1 122 ? -1.307 -0.370 18.510 1.00 76.94 122 GLN A N 1
ATOM 1034 C CA . GLN A 1 122 ? -0.552 0.497 19.423 1.00 76.94 122 GLN A CA 1
ATOM 1035 C C . GLN A 1 122 ? -1.406 1.662 19.945 1.00 76.94 122 GLN A C 1
ATOM 1037 O O . GLN A 1 122 ? -1.336 1.980 21.129 1.00 76.94 122 GLN A O 1
ATOM 1042 N N . ALA A 1 123 ? -2.257 2.252 19.100 1.00 71.31 123 ALA A N 1
ATOM 1043 C CA . ALA A 1 123 ? -3.190 3.300 19.515 1.00 71.31 123 ALA A CA 1
ATOM 1044 C C . ALA A 1 123 ? -4.208 2.809 20.563 1.00 71.31 123 ALA A C 1
ATOM 1046 O O . ALA A 1 123 ? -4.558 3.566 21.466 1.00 71.31 123 ALA A O 1
ATOM 1047 N N . LYS A 1 124 ? -4.626 1.534 20.498 1.00 69.56 124 LYS A N 1
ATOM 1048 C CA . LYS A 1 124 ? -5.456 0.906 21.542 1.00 69.56 124 LYS A CA 1
ATOM 1049 C C . LYS A 1 124 ? -4.749 0.927 22.906 1.00 69.56 124 LYS A C 1
ATOM 1051 O O . LYS A 1 124 ? -5.353 1.339 23.890 1.00 69.56 124 LYS A O 1
ATOM 1056 N N . ASN A 1 125 ? -3.462 0.580 22.948 1.00 68.00 125 ASN A N 1
ATOM 1057 C CA . ASN A 1 125 ? -2.683 0.566 24.192 1.00 68.00 125 ASN A CA 1
ATOM 1058 C C . ASN A 1 125 ? -2.509 1.973 24.802 1.00 68.00 125 ASN A C 1
ATOM 1060 O O . ASN A 1 125 ? -2.429 2.114 26.018 1.00 68.00 125 ASN A O 1
ATOM 1064 N N . PHE A 1 126 ? -2.473 3.028 23.980 1.00 66.25 126 PHE A N 1
ATOM 1065 C CA . PHE A 1 126 ? -2.457 4.418 24.466 1.00 66.25 126 PHE A CA 1
ATOM 1066 C C . PHE A 1 126 ? -3.800 4.864 25.050 1.00 66.25 126 PHE A C 1
ATOM 1068 O O . PHE A 1 126 ? -3.843 5.714 25.938 1.00 66.25 126 PHE A O 1
ATOM 1075 N N . LEU A 1 127 ? -4.901 4.278 24.587 1.00 65.62 127 LEU A N 1
ATOM 1076 C CA . LEU A 1 127 ? -6.219 4.516 25.161 1.00 65.62 127 LEU A CA 1
ATOM 1077 C C . LEU A 1 127 ? -6.366 3.906 26.548 1.00 65.62 127 LEU A C 1
ATOM 1079 O O . LEU A 1 127 ? -6.960 4.540 27.417 1.00 65.62 127 LEU A O 1
ATOM 1083 N N . ASP A 1 128 ? -5.761 2.742 26.786 1.00 63.94 128 ASP A N 1
ATOM 1084 C CA . ASP A 1 128 ? -5.685 2.161 28.130 1.00 63.94 128 ASP A CA 1
ATOM 1085 C C . ASP A 1 128 ? -4.969 3.094 29.127 1.00 63.94 128 ASP A C 1
ATOM 1087 O O . ASP A 1 128 ? -5.322 3.110 30.303 1.00 63.94 128 ASP A O 1
ATOM 1091 N N . LEU A 1 129 ? -4.025 3.921 28.660 1.00 65.31 129 LEU A N 1
ATOM 1092 C CA . LEU A 1 129 ? -3.333 4.939 29.465 1.00 65.31 129 LEU A CA 1
ATOM 1093 C C . LEU A 1 129 ? -4.163 6.219 29.686 1.00 65.31 129 LEU A C 1
ATOM 1095 O O . LEU A 1 129 ? -4.062 6.831 30.745 1.00 65.31 129 LEU A O 1
ATOM 1099 N N . LEU A 1 130 ? -4.968 6.638 28.702 1.00 64.31 130 LEU A N 1
ATOM 1100 C CA . LEU A 1 130 ? -5.728 7.901 28.734 1.00 64.31 130 LEU A CA 1
ATOM 1101 C C . LEU A 1 130 ? -7.111 7.791 29.396 1.00 64.31 130 LEU A C 1
ATOM 1103 O O . LEU A 1 130 ? -7.651 8.802 29.838 1.00 64.31 130 LEU A O 1
ATOM 1107 N N . SER A 1 131 ? -7.698 6.592 29.455 1.00 60.97 131 SER A N 1
ATOM 1108 C CA . SER A 1 131 ? -9.086 6.394 29.915 1.00 60.97 131 SER A CA 1
ATOM 1109 C C . SER A 1 131 ? -9.285 6.568 31.428 1.00 60.97 131 SER A C 1
ATOM 1111 O O . SER A 1 131 ? -10.426 6.655 31.880 1.00 60.97 131 SER A O 1
ATOM 1113 N N . GLY A 1 132 ? -8.209 6.619 32.223 1.00 65.12 132 GLY A N 1
ATOM 1114 C CA . GLY A 1 132 ? -8.306 6.681 33.685 1.00 65.12 132 GLY A CA 1
ATOM 1115 C C . GLY A 1 132 ? -9.126 5.522 34.278 1.00 65.12 132 GLY A C 1
ATOM 1116 O O . GLY A 1 132 ? -9.094 4.405 33.763 1.00 65.12 132 GLY A O 1
ATOM 1117 N N . ASP A 1 133 ? -9.867 5.796 35.356 1.00 64.94 133 ASP A N 1
ATOM 1118 C CA . ASP A 1 133 ? -10.664 4.813 36.120 1.00 64.94 133 ASP A CA 1
ATOM 1119 C C . ASP A 1 133 ? -12.140 4.715 35.656 1.00 64.94 133 ASP A C 1
ATOM 1121 O O . ASP A 1 133 ? -12.954 3.993 36.236 1.00 64.94 133 ASP A O 1
ATOM 1125 N N . ASP A 1 134 ? -12.512 5.447 34.596 1.00 76.69 134 ASP A N 1
ATOM 1126 C CA . ASP A 1 134 ? -13.892 5.555 34.107 1.00 76.69 134 ASP A CA 1
ATOM 1127 C C . ASP A 1 134 ? -14.254 4.340 33.226 1.00 76.69 134 ASP A C 1
ATOM 1129 O O . ASP A 1 134 ? -14.123 4.337 31.995 1.00 76.69 134 ASP A O 1
ATOM 1133 N N . LYS A 1 135 ? -14.648 3.246 33.894 1.00 75.25 135 LYS A N 1
ATOM 1134 C CA . LYS A 1 135 ? -14.854 1.910 33.299 1.00 75.25 135 LYS A CA 1
ATOM 1135 C C . LYS A 1 135 ? -15.829 1.896 32.119 1.00 75.25 135 LYS A C 1
ATOM 1137 O O . LYS A 1 135 ? -15.645 1.102 31.199 1.00 75.25 135 LYS A O 1
ATOM 1142 N N . GLU A 1 136 ? -16.843 2.757 32.131 1.00 76.25 136 GLU A N 1
ATOM 1143 C CA . GLU A 1 136 ? -17.883 2.798 31.097 1.00 76.25 136 GLU A CA 1
ATOM 1144 C C . GLU A 1 136 ? -17.352 3.415 29.792 1.00 76.25 136 GLU A C 1
ATOM 1146 O O . GLU A 1 136 ? -17.428 2.790 28.732 1.00 76.25 136 GLU A O 1
ATOM 1151 N N . LYS A 1 137 ? -16.665 4.564 29.876 1.00 73.06 137 LYS A N 1
ATOM 1152 C CA . LYS A 1 137 ? -15.998 5.188 28.716 1.00 73.06 137 LYS A CA 1
ATOM 1153 C C . LYS A 1 137 ? -14.898 4.307 28.139 1.00 73.06 137 LYS A C 1
ATOM 1155 O O . LYS A 1 137 ? -14.709 4.266 26.922 1.00 73.06 137 LYS A O 1
ATOM 1160 N N . ARG A 1 138 ? -14.194 3.566 29.000 1.00 73.06 138 ARG A N 1
ATOM 1161 C CA . ARG A 1 138 ? -13.192 2.584 28.576 1.00 73.06 138 ARG A CA 1
ATOM 1162 C C . ARG A 1 138 ? -13.819 1.451 27.763 1.00 73.06 138 ARG A C 1
ATOM 1164 O O . ARG A 1 138 ? -13.309 1.124 26.693 1.00 73.06 138 ARG A O 1
ATOM 1171 N N . ALA A 1 139 ? -14.933 0.886 28.230 1.00 75.69 139 ALA A N 1
ATOM 1172 C CA . ALA A 1 139 ? -15.632 -0.192 27.531 1.00 75.69 139 ALA A CA 1
ATOM 1173 C C . ALA A 1 139 ? -16.181 0.259 26.163 1.00 75.69 139 ALA A C 1
ATOM 1175 O O . ALA A 1 139 ? -16.070 -0.469 25.167 1.00 75.69 139 ALA A O 1
ATOM 1176 N N . GLU A 1 140 ? -16.721 1.478 26.075 1.00 77.06 140 GLU A N 1
ATOM 1177 C CA . GLU A 1 140 ? -17.185 2.056 24.809 1.00 77.06 140 GLU A CA 1
ATOM 1178 C C . GLU A 1 140 ? -16.036 2.302 23.823 1.00 77.06 140 GLU A C 1
ATOM 1180 O O . GLU A 1 140 ? -16.119 1.906 22.651 1.00 77.06 140 GLU A O 1
ATOM 1185 N N . ALA A 1 141 ? -14.938 2.903 24.296 1.00 75.06 141 ALA A N 1
ATOM 1186 C CA . ALA A 1 141 ? -13.753 3.147 23.484 1.00 75.06 141 ALA A CA 1
ATOM 1187 C C . ALA A 1 141 ? -13.153 1.830 22.977 1.00 75.06 141 ALA A C 1
ATOM 1189 O O . ALA A 1 141 ? -12.911 1.684 21.778 1.00 75.06 141 ALA A O 1
ATOM 1190 N N . GLU A 1 142 ? -12.999 0.828 23.844 1.00 78.25 142 GLU A N 1
ATOM 1191 C CA . GLU A 1 142 ? -12.471 -0.477 23.454 1.00 78.25 142 GLU A CA 1
ATOM 1192 C C . GLU A 1 142 ? -13.336 -1.146 22.376 1.00 78.25 142 GLU A C 1
ATOM 1194 O O . GLU A 1 142 ? -12.824 -1.655 21.374 1.00 78.25 142 GLU A O 1
ATOM 1199 N N . THR A 1 143 ? -14.660 -1.091 22.533 1.00 80.00 143 THR A N 1
ATOM 1200 C CA . THR A 1 143 ? -15.603 -1.645 21.555 1.00 80.00 143 THR A CA 1
ATOM 1201 C C . THR A 1 143 ? -15.482 -0.942 20.200 1.00 80.00 143 THR A C 1
ATOM 1203 O O . THR A 1 143 ? -15.499 -1.595 19.150 1.00 80.00 143 THR A O 1
ATOM 1206 N N . SER A 1 144 ? -15.329 0.385 20.200 1.00 78.00 144 SER A N 1
ATOM 1207 C CA . SER A 1 144 ? -15.131 1.185 18.987 1.00 78.00 144 SER A CA 1
ATOM 1208 C C . SER A 1 144 ? -13.805 0.853 18.286 1.00 78.00 144 SER A C 1
ATOM 1210 O O . SER A 1 144 ? -13.776 0.645 17.067 1.00 78.00 144 SER A O 1
ATOM 1212 N N . PHE A 1 145 ? -12.716 0.701 19.047 1.00 80.31 145 PHE A N 1
ATOM 1213 C CA . PHE A 1 145 ? -11.403 0.316 18.517 1.00 80.31 145 PHE A CA 1
ATOM 1214 C C . PHE A 1 145 ? -11.397 -1.101 17.954 1.00 80.31 145 PHE A C 1
ATOM 1216 O O . PHE A 1 145 ? -10.935 -1.311 16.834 1.00 80.31 145 PHE A O 1
ATOM 1223 N N . ASN A 1 146 ? -11.975 -2.067 18.670 1.00 82.56 146 ASN A N 1
ATOM 1224 C CA . ASN A 1 146 ? -12.071 -3.447 18.194 1.00 82.56 146 ASN A CA 1
ATOM 1225 C C . ASN A 1 146 ? -12.880 -3.530 16.889 1.00 82.56 146 ASN A C 1
ATOM 1227 O O . ASN A 1 146 ? -12.494 -4.249 15.964 1.00 82.56 146 ASN A O 1
ATOM 1231 N N . LYS A 1 147 ? -13.970 -2.755 16.766 1.00 84.38 147 LYS A N 1
ATOM 1232 C CA . LYS A 1 147 ? -14.708 -2.629 15.498 1.00 84.38 147 LYS A CA 1
ATOM 1233 C C . LYS A 1 147 ? -13.819 -2.028 14.410 1.00 84.38 147 LYS A C 1
ATOM 1235 O O . LYS A 1 147 ? -13.729 -2.607 13.335 1.00 84.38 147 LYS A O 1
ATOM 1240 N N . THR A 1 148 ? -13.131 -0.927 14.693 1.00 84.75 148 THR A N 1
ATOM 1241 C CA . THR A 1 148 ? -12.232 -0.253 13.742 1.00 84.75 148 THR A CA 1
ATOM 1242 C C . THR A 1 148 ? -11.175 -1.223 13.199 1.00 84.75 148 THR A C 1
ATOM 1244 O O . THR A 1 148 ? -11.069 -1.416 11.992 1.00 84.75 148 THR A O 1
ATOM 1247 N N . ILE A 1 149 ? -10.479 -1.944 14.079 1.00 85.56 149 ILE A N 1
ATOM 1248 C CA . ILE A 1 149 ? -9.468 -2.944 13.705 1.00 85.56 149 ILE A CA 1
ATOM 1249 C C . ILE A 1 149 ? -10.079 -4.060 12.843 1.00 85.56 149 ILE A C 1
ATOM 1251 O O . ILE A 1 149 ? -9.527 -4.419 11.800 1.00 85.56 149 ILE A O 1
ATOM 1255 N N . LYS A 1 150 ? -11.250 -4.583 13.235 1.00 88.69 150 LYS A N 1
ATOM 1256 C CA . LYS A 1 150 ? -11.957 -5.633 12.486 1.00 88.69 150 LYS A CA 1
ATOM 1257 C C . LYS A 1 150 ? -12.338 -5.177 11.075 1.00 88.69 150 LYS A C 1
ATOM 1259 O O . LYS A 1 150 ? -12.133 -5.918 10.118 1.00 88.69 150 LYS A O 1
ATOM 1264 N N . TYR A 1 151 ? -12.893 -3.974 10.935 1.00 88.81 151 TYR A N 1
ATOM 1265 C CA . TYR A 1 151 ? -13.317 -3.441 9.637 1.00 88.81 151 TYR A CA 1
ATOM 1266 C C . TYR A 1 151 ? -12.139 -2.994 8.769 1.00 88.81 151 TYR A C 1
ATOM 1268 O O . TYR A 1 151 ? -12.229 -3.093 7.544 1.00 88.81 151 TYR A O 1
ATOM 1276 N N . HIS A 1 152 ? -11.022 -2.584 9.372 1.00 89.06 152 HIS A N 1
ATOM 1277 C CA . HIS A 1 152 ? -9.767 -2.388 8.654 1.00 89.06 152 HIS A CA 1
ATOM 1278 C C . HIS A 1 152 ? -9.290 -3.706 8.038 1.00 89.06 152 HIS A C 1
ATOM 1280 O O . HIS A 1 152 ? -9.083 -3.763 6.831 1.00 89.06 152 HIS A O 1
ATOM 1286 N N . LEU A 1 153 ? -9.211 -4.784 8.830 1.00 90.38 153 LEU A N 1
ATOM 1287 C CA . LEU A 1 153 ? -8.820 -6.108 8.336 1.00 90.38 153 LEU A CA 1
ATOM 1288 C C . LEU A 1 153 ? -9.758 -6.601 7.226 1.00 90.38 153 LEU A C 1
ATOM 1290 O O . LEU A 1 153 ? -9.296 -7.070 6.190 1.00 90.38 153 LEU A O 1
ATOM 1294 N N . LEU A 1 154 ? -11.071 -6.450 7.414 1.00 91.62 154 LEU A N 1
ATOM 1295 C CA . LEU A 1 154 ? -12.059 -6.843 6.412 1.00 91.62 154 LEU A CA 1
ATOM 1296 C C . LEU A 1 154 ? -11.901 -6.038 5.112 1.00 91.62 154 LEU A C 1
ATOM 1298 O O . LEU A 1 154 ? -11.932 -6.618 4.031 1.00 91.62 154 LEU A O 1
ATOM 1302 N N . SER A 1 155 ? -11.675 -4.724 5.210 1.00 92.12 155 SER A N 1
ATOM 1303 C CA . SER A 1 155 ? -11.395 -3.867 4.048 1.00 92.12 155 SER A CA 1
ATOM 1304 C C . SER A 1 155 ? -10.113 -4.301 3.336 1.00 92.12 155 SER A C 1
ATOM 1306 O O . SER A 1 155 ? -10.106 -4.419 2.115 1.00 92.12 155 SER A O 1
ATOM 1308 N N . SER A 1 156 ? -9.049 -4.605 4.083 1.00 93.25 156 SER A N 1
ATOM 1309 C CA . SER A 1 156 ? -7.790 -5.129 3.542 1.00 93.25 156 SER A CA 1
ATOM 1310 C C . SER A 1 156 ? -7.997 -6.423 2.759 1.00 93.25 156 SER A C 1
ATOM 1312 O O . SER A 1 156 ? -7.524 -6.529 1.631 1.00 93.25 156 SER A O 1
ATOM 1314 N N . VAL A 1 157 ? -8.747 -7.380 3.315 1.00 94.56 157 VAL A N 1
ATOM 1315 C CA . VAL A 1 157 ? -9.053 -8.652 2.641 1.00 94.56 157 VAL A CA 1
ATOM 1316 C C . VAL A 1 157 ? -9.872 -8.418 1.373 1.00 94.56 157 VAL A C 1
ATOM 1318 O O . VAL A 1 157 ? -9.519 -8.952 0.324 1.00 94.56 157 VAL A O 1
ATOM 1321 N N . VAL A 1 158 ? -10.923 -7.593 1.441 1.00 95.06 158 VAL A N 1
ATOM 1322 C CA . VAL A 1 158 ? -11.756 -7.258 0.272 1.00 95.06 158 VAL A CA 1
ATOM 1323 C C . VAL A 1 158 ? -10.918 -6.609 -0.826 1.00 95.06 158 VAL A C 1
ATOM 1325 O O . VAL A 1 158 ? -11.023 -7.014 -1.982 1.00 95.06 158 VAL A O 1
ATOM 1328 N N . PHE A 1 159 ? -10.066 -5.643 -0.476 1.00 95.88 159 PHE A N 1
ATOM 1329 C CA . PHE A 1 159 ? -9.182 -4.978 -1.428 1.00 95.88 159 PHE A CA 1
ATOM 1330 C C . PHE A 1 159 ? -8.220 -5.968 -2.093 1.00 95.88 159 PHE A C 1
ATOM 1332 O O . PHE A 1 159 ? -8.191 -6.044 -3.317 1.00 95.88 159 PHE A O 1
ATOM 1339 N N . VAL A 1 160 ? -7.479 -6.757 -1.305 1.00 96.31 160 VAL A N 1
ATOM 1340 C CA . VAL A 1 160 ? -6.475 -7.702 -1.822 1.00 96.31 160 VAL A CA 1
ATOM 1341 C C . VAL A 1 160 ? -7.116 -8.779 -2.696 1.00 96.31 160 VAL A C 1
ATOM 1343 O O . VAL A 1 160 ? -6.638 -9.021 -3.800 1.00 96.31 160 VAL A O 1
ATOM 1346 N N . ALA A 1 161 ? -8.215 -9.392 -2.247 1.00 97.38 161 ALA A N 1
ATOM 1347 C CA . ALA A 1 161 ? -8.902 -10.424 -3.022 1.00 97.38 161 ALA A CA 1
ATOM 1348 C C . ALA A 1 161 ? -9.448 -9.867 -4.344 1.00 97.38 161 ALA A C 1
ATOM 1350 O O . ALA A 1 161 ? -9.230 -10.457 -5.399 1.00 97.38 161 ALA A O 1
ATOM 1351 N N . SER A 1 162 ? -10.102 -8.702 -4.300 1.00 97.50 162 SER A N 1
ATOM 1352 C CA . SER A 1 162 ? -10.643 -8.054 -5.502 1.00 97.50 162 SER A CA 1
ATOM 1353 C C . SER A 1 162 ? -9.539 -7.634 -6.464 1.00 97.50 162 SER A C 1
ATOM 1355 O O . SER A 1 162 ? -9.696 -7.782 -7.669 1.00 97.50 162 SER A O 1
ATOM 1357 N N . PHE A 1 163 ? -8.417 -7.139 -5.938 1.00 97.50 163 PHE A N 1
ATOM 1358 C CA . PHE A 1 163 ? -7.255 -6.751 -6.729 1.00 97.50 163 PHE A CA 1
ATOM 1359 C C . PHE A 1 163 ? -6.641 -7.953 -7.453 1.00 97.50 163 PHE A C 1
ATOM 1361 O O . PHE A 1 163 ? -6.420 -7.873 -8.657 1.00 97.50 163 PHE A O 1
ATOM 1368 N N . ILE A 1 164 ? -6.419 -9.072 -6.750 1.00 97.56 164 ILE A N 1
ATOM 1369 C CA . ILE A 1 164 ? -5.883 -10.305 -7.351 1.00 97.56 164 ILE A CA 1
ATOM 1370 C C . ILE A 1 164 ? -6.827 -10.813 -8.444 1.00 97.56 164 ILE A C 1
ATOM 1372 O O . ILE A 1 164 ? -6.384 -11.047 -9.563 1.00 97.56 164 ILE A O 1
ATOM 1376 N N . LEU A 1 165 ? -8.127 -10.925 -8.146 1.00 97.75 165 LEU A N 1
ATOM 1377 C CA . LEU A 1 165 ? -9.123 -11.394 -9.114 1.00 97.75 165 LEU A CA 1
ATOM 1378 C C . LEU A 1 165 ? -9.207 -10.486 -10.346 1.00 97.75 165 LEU A C 1
ATOM 1380 O O . LEU A 1 165 ? -9.248 -10.980 -11.468 1.00 97.75 165 LEU A O 1
ATOM 1384 N N . ALA A 1 166 ? -9.218 -9.167 -10.144 1.00 97.25 166 ALA A N 1
ATOM 1385 C CA . ALA A 1 166 ? -9.272 -8.207 -11.239 1.00 97.25 166 ALA A CA 1
ATOM 1386 C C . ALA A 1 166 ? -8.000 -8.243 -12.089 1.00 97.25 166 ALA A C 1
ATOM 1388 O O . ALA A 1 166 ? -8.088 -8.205 -13.311 1.00 97.25 166 ALA A O 1
ATOM 1389 N N . PHE A 1 167 ? -6.826 -8.347 -11.462 1.00 96.25 167 PHE A N 1
ATOM 1390 C CA . PHE A 1 167 ? -5.568 -8.454 -12.192 1.00 96.25 167 PHE A CA 1
ATOM 1391 C C . PHE A 1 167 ? -5.537 -9.726 -13.039 1.00 96.25 167 PHE A C 1
ATOM 1393 O O . PHE A 1 167 ? -5.307 -9.625 -14.237 1.00 96.25 167 PHE A O 1
ATOM 1400 N N . SER A 1 168 ? -5.885 -10.881 -12.458 1.00 96.06 168 SER A N 1
ATOM 1401 C CA . SER A 1 168 ? -5.984 -12.155 -13.184 1.00 96.06 168 SER A CA 1
ATOM 1402 C C . SER A 1 168 ? -7.000 -12.146 -14.329 1.00 96.06 168 SER A C 1
ATOM 1404 O O . SER A 1 168 ? -6.885 -12.955 -15.238 1.00 96.06 168 SER A O 1
ATOM 1406 N N . TYR A 1 169 ? -8.016 -11.282 -14.275 1.00 96.69 169 TYR A N 1
ATOM 1407 C CA . TYR A 1 169 ? -8.986 -11.125 -15.359 1.00 96.69 169 TYR A CA 1
ATOM 1408 C C . TYR A 1 169 ? -8.440 -10.294 -16.529 1.00 96.69 169 TYR A C 1
ATOM 1410 O O . TYR A 1 169 ? -8.824 -10.522 -17.674 1.00 96.69 169 TYR A O 1
ATOM 1418 N N . PHE A 1 170 ? -7.589 -9.305 -16.249 1.00 93.81 170 PHE A N 1
ATOM 1419 C CA . PHE A 1 170 ? -7.053 -8.404 -17.269 1.00 93.81 170 PHE A CA 1
ATOM 1420 C C . PHE A 1 170 ? -5.720 -8.870 -17.877 1.00 93.81 170 PHE A C 1
ATOM 1422 O O . PHE A 1 170 ? -5.377 -8.399 -18.961 1.00 93.81 170 PHE A O 1
ATOM 1429 N N . SER A 1 171 ? -4.966 -9.719 -17.170 1.00 87.38 171 SER A N 1
ATOM 1430 C CA . SER A 1 171 ? -3.696 -10.319 -17.609 1.00 87.38 171 SER A CA 1
ATOM 1431 C C . SER A 1 171 ? -3.909 -11.512 -18.533 1.00 87.38 171 SER A C 1
ATOM 1433 O O . SER A 1 171 ? -3.207 -11.594 -19.561 1.00 87.38 171 SER A O 1
#

Secondary structure (DSSP, 8-state):
--HHHHHHHHHHHHHHHHHTS--TTHHHHHHHHHHHHHHHHHHH-HHHHHHHHHHHHHHHHHHHHHHHHTSTTTHHHHHHHHHHHHHHHHHHHHHTT-GGGHHHHHHHHHHHHHHHHHHHHHHHHHHHHHSTT-HHHHHHHHHHHHHHHHHHHHHHHHHHHHHHHHHHHH-

pLDDT: mean 86.09, std 9.32, range [60.84, 98.06]

Sequence (171 aa):
MDIIFYIGIFLFVIGAWQAFMQGTHSEVISGILLTLGMVFVFIGNWHIGLFFIFLFASWFLLMQLFRFSTYHKYFFKIAPLLIGYAVLIAFLLIQFNFQDFFWWYLILSGLFLLINHKKQHQAKNFLDLLSGDDKEKRAEAETSFNKTIKYHLLSSVVFVASFILAFSYFS